Protein AF-A0A523UKH5-F1 (afdb_monomer)

pLDDT: mean 93.55, std 7.01, range [62.72, 98.38]

Solvent-accessible surface area (backbone atoms only — not comparable to full-atom values): 4850 Å² total; per-residue (Å²): 132,57,69,65,50,52,17,51,53,53,28,24,49,77,58,76,33,42,38,39,55,69,57,37,63,74,40,28,66,82,60,41,88,76,50,74,69,33,64,36,63,38,98,87,71,84,41,33,37,45,60,55,52,50,56,53,41,52,50,53,35,36,75,72,52,25,31,45,75,79,52,95,62,25,37,31,60,31,74,60,27,54,54,61,74,78,106

Nearest PDB structure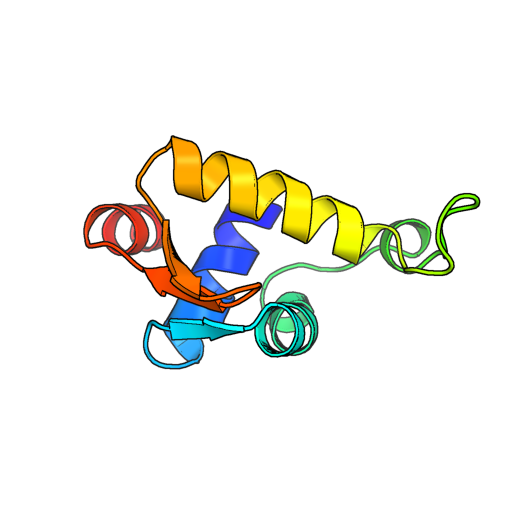s (foldseek):
  3rpu-assembly1_E  TM=7.077E-01  e=4.792E-03  Escherichia coli K-12
  3rpu-assembly1_H  TM=6.343E-01  e=3.427E-03  Escherichia coli K-12
  4wxh-assembly1_A  TM=7.365E-01  e=1.671E-01  Streptomyces peucetius
  6kta-assembly1_A  TM=6.761E-01  e=1.427E+00  Halalkalibacterium halodurans C-125
  2hkx-assembly1_A  TM=5.209E-01  e=9.546E-01  Carboxydothermus hydrogenoformans

Secondary structure (DSSP, 8-state):
--HHHHHHHHHHHHTTSEEEHHHHHHHHTTTS---HHHHSBPTTTSSBHHHHHHHHHHHHHHHTTSEEEEETTEEEE-HHHHHHHH-

Structure (mmCIF, N/CA/C/O backbone):
data_AF-A0A523UKH5-F1
#
_entry.id   AF-A0A523UKH5-F1
#
loop_
_atom_site.group_PDB
_atom_site.id
_atom_site.type_symbol
_atom_site.label_atom_id
_atom_site.label_alt_id
_atom_site.label_comp_id
_atom_site.label_asym_id
_atom_site.label_entity_id
_atom_site.label_seq_id
_atom_site.pdbx_PDB_ins_code
_atom_site.Cartn_x
_atom_site.Cartn_y
_atom_site.Cartn_z
_atom_site.occupancy
_atom_site.B_iso_or_equiv
_atom_site.auth_seq_id
_atom_site.auth_comp_id
_atom_site.auth_asym_id
_atom_site.auth_atom_id
_atom_site.pdbx_PDB_model_num
ATOM 1 N N . MET A 1 1 ? 3.287 14.066 -1.091 1.00 81.75 1 MET A N 1
ATOM 2 C CA . MET A 1 1 ? 3.212 12.590 -1.116 1.00 81.75 1 MET A CA 1
ATOM 3 C C . MET A 1 1 ? 3.752 12.149 -2.461 1.00 81.75 1 MET A C 1
ATOM 5 O O . MET A 1 1 ? 3.419 12.800 -3.444 1.00 81.75 1 MET A O 1
ATOM 9 N N . ASN A 1 2 ? 4.646 11.163 -2.513 1.00 91.88 2 ASN A N 1
ATOM 10 C CA . ASN A 1 2 ? 5.195 10.734 -3.805 1.00 91.88 2 ASN A CA 1
ATOM 11 C C . ASN A 1 2 ? 4.218 9.797 -4.541 1.00 91.88 2 ASN A C 1
ATOM 13 O O . ASN A 1 2 ? 3.236 9.329 -3.962 1.00 91.88 2 ASN A O 1
ATOM 17 N N . VAL A 1 3 ? 4.491 9.527 -5.820 1.00 94.81 3 VAL A N 1
ATOM 18 C CA . VAL A 1 3 ? 3.608 8.722 -6.680 1.00 94.81 3 VAL A CA 1
ATOM 19 C C . VAL A 1 3 ? 3.380 7.300 -6.145 1.00 94.81 3 VAL A C 1
ATOM 21 O O . VAL A 1 3 ? 2.255 6.807 -6.195 1.00 94.81 3 VAL A O 1
ATOM 24 N N . TRP A 1 4 ? 4.396 6.675 -5.543 1.00 96.75 4 TRP A N 1
ATOM 25 C CA . TRP A 1 4 ? 4.297 5.334 -4.962 1.00 96.75 4 TRP A CA 1
ATOM 26 C C . TRP A 1 4 ? 3.369 5.296 -3.755 1.00 96.75 4 TRP A C 1
ATOM 28 O O . TRP A 1 4 ? 2.496 4.437 -3.666 1.00 96.75 4 TRP A O 1
ATOM 38 N N . GLU A 1 5 ? 3.529 6.240 -2.831 1.00 96.81 5 GLU A N 1
ATOM 39 C CA . GLU A 1 5 ? 2.684 6.356 -1.644 1.00 96.81 5 GLU A CA 1
ATOM 40 C C . GLU A 1 5 ? 1.216 6.554 -2.033 1.00 96.81 5 GLU A C 1
ATOM 42 O O . GLU A 1 5 ? 0.341 5.863 -1.507 1.00 96.81 5 GLU A O 1
ATOM 47 N N . THR A 1 6 ? 0.953 7.426 -3.008 1.00 96.56 6 THR A N 1
ATOM 48 C CA . THR A 1 6 ? -0.393 7.643 -3.549 1.00 96.56 6 THR A CA 1
ATOM 49 C C . THR A 1 6 ? -0.962 6.367 -4.169 1.00 96.56 6 THR A C 1
ATOM 51 O O . THR A 1 6 ? -2.099 5.996 -3.870 1.00 96.56 6 THR A O 1
ATOM 54 N N . ALA A 1 7 ? -0.184 5.671 -5.003 1.00 97.31 7 ALA A N 1
ATOM 55 C CA . ALA A 1 7 ? -0.611 4.437 -5.660 1.00 97.31 7 ALA A CA 1
ATOM 56 C C . ALA A 1 7 ? -0.917 3.318 -4.652 1.00 97.31 7 ALA A C 1
ATOM 58 O O . ALA A 1 7 ? -1.926 2.624 -4.788 1.00 97.31 7 ALA A O 1
ATOM 59 N N . ILE A 1 8 ? -0.105 3.178 -3.600 1.00 97.88 8 ILE A N 1
ATOM 60 C CA . ILE A 1 8 ? -0.319 2.203 -2.521 1.00 97.88 8 ILE A CA 1
ATOM 61 C C . ILE A 1 8 ? -1.616 2.506 -1.769 1.00 97.88 8 ILE A C 1
ATOM 63 O O . ILE A 1 8 ? -2.443 1.611 -1.596 1.00 97.88 8 ILE A O 1
ATOM 67 N N . LEU A 1 9 ? -1.825 3.757 -1.345 1.00 97.81 9 LEU A N 1
ATOM 68 C CA . LEU A 1 9 ? -3.033 4.139 -0.608 1.00 97.81 9 LEU A CA 1
ATOM 69 C C . LEU A 1 9 ? -4.295 3.943 -1.460 1.00 97.81 9 LEU A C 1
ATOM 71 O O . LEU A 1 9 ? -5.270 3.376 -0.970 1.00 97.81 9 LEU A O 1
ATOM 75 N N . LYS A 1 10 ? -4.264 4.333 -2.743 1.00 97.62 10 LYS A N 1
ATOM 76 C CA . LYS A 1 10 ? -5.375 4.102 -3.683 1.00 97.62 10 LYS A CA 1
ATOM 77 C C . LYS A 1 10 ? -5.645 2.613 -3.912 1.00 97.62 10 LYS A C 1
ATOM 79 O O . LYS A 1 10 ? -6.810 2.228 -3.951 1.00 97.62 10 LYS A O 1
ATOM 84 N N . SER A 1 11 ? -4.600 1.787 -3.988 1.00 97.94 11 SER A N 1
ATOM 85 C CA . SER A 1 11 ? -4.728 0.327 -4.114 1.00 97.94 11 SER A CA 1
ATOM 86 C C . SER A 1 11 ? -5.410 -0.296 -2.900 1.00 97.94 11 SER A C 1
ATOM 88 O O . SER A 1 11 ? -6.308 -1.114 -3.052 1.00 97.94 11 SER A O 1
ATOM 90 N N . ILE A 1 12 ? -5.023 0.102 -1.685 1.00 97.88 12 ILE A N 1
ATOM 91 C CA . ILE A 1 12 ? -5.656 -0.403 -0.458 1.00 97.88 12 ILE A CA 1
ATOM 92 C C . ILE A 1 12 ? -7.108 0.090 -0.369 1.00 97.88 12 ILE A C 1
ATOM 94 O O . ILE A 1 12 ? -8.004 -0.675 -0.020 1.00 97.88 12 ILE A O 1
ATOM 98 N N . ASN A 1 13 ? -7.358 1.351 -0.730 1.00 97.88 13 ASN A N 1
ATOM 99 C CA . ASN A 1 13 ? -8.696 1.934 -0.695 1.00 97.88 13 ASN A CA 1
ATOM 100 C C . ASN A 1 13 ? -9.666 1.224 -1.651 1.00 97.88 13 ASN A C 1
ATOM 102 O O . ASN A 1 13 ? -10.787 0.910 -1.261 1.00 97.88 13 ASN A O 1
ATOM 1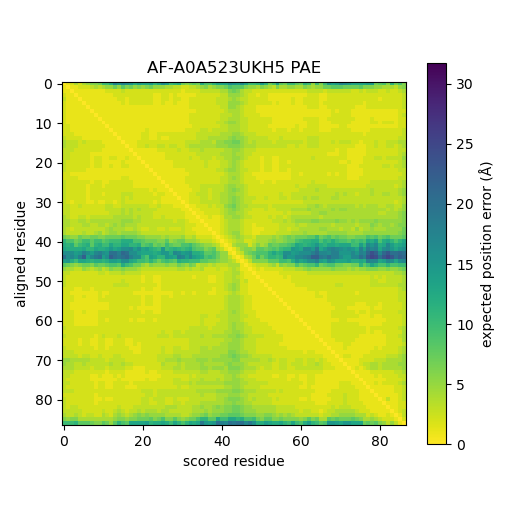06 N N . SER A 1 14 ? -9.235 0.915 -2.878 1.00 97.19 14 SER A N 1
ATOM 107 C CA . SER A 1 14 ? -10.078 0.209 -3.853 1.00 97.19 14 SER A CA 1
ATOM 108 C C . SER A 1 14 ? -10.346 -1.255 -3.500 1.00 97.19 14 SER A C 1
ATOM 110 O O . SER A 1 14 ? -11.279 -1.848 -4.035 1.00 97.19 14 SER A O 1
ATOM 112 N N . LEU A 1 15 ? -9.577 -1.823 -2.568 1.00 96.88 15 LEU A N 1
ATOM 113 C CA . LEU A 1 15 ? -9.768 -3.166 -2.016 1.00 96.88 15 LEU A CA 1
ATOM 114 C C . LEU A 1 15 ? -10.630 -3.181 -0.739 1.00 96.88 15 LEU A C 1
ATOM 116 O O . LEU A 1 15 ? -10.698 -4.202 -0.061 1.00 96.88 15 LEU A O 1
ATOM 120 N N . GLY A 1 16 ? -11.300 -2.072 -0.408 1.00 96.25 16 GLY A N 1
ATOM 121 C CA . GLY A 1 16 ? -12.169 -1.973 0.770 1.00 96.25 16 GLY A CA 1
ATOM 122 C C . GLY A 1 16 ? -11.458 -1.484 2.033 1.00 96.25 16 GLY A C 1
ATOM 123 O O . GLY A 1 16 ? -11.959 -1.682 3.135 1.00 96.25 16 GLY A O 1
ATOM 124 N N . GLY A 1 17 ? -10.293 -0.848 1.892 1.00 96.94 17 GLY A N 1
ATOM 125 C CA . GLY A 1 17 ? -9.577 -0.208 2.997 1.00 96.94 17 GLY A CA 1
ATOM 126 C C . GLY A 1 17 ? -8.567 -1.099 3.719 1.00 96.94 17 GLY A C 1
ATOM 127 O O . GLY A 1 17 ? -7.793 -0.592 4.528 1.00 96.94 17 GLY A O 1
ATOM 128 N N . GLU A 1 18 ? -8.499 -2.388 3.388 1.00 97.69 18 GLU A N 1
ATOM 129 C CA . GLU A 1 18 ? -7.507 -3.337 3.893 1.00 97.69 18 GLU A CA 1
ATOM 130 C C . GLU A 1 18 ? -6.955 -4.188 2.745 1.00 97.69 18 GLU A C 1
ATOM 132 O O . GLU A 1 18 ? -7.706 -4.679 1.907 1.00 97.69 18 GLU A O 1
ATOM 137 N N . ALA A 1 19 ? -5.635 -4.389 2.703 1.00 98.12 19 ALA A N 1
ATOM 138 C CA . ALA A 1 19 ? -5.015 -5.241 1.695 1.00 98.12 19 ALA A CA 1
ATOM 139 C C . ALA A 1 19 ? -3.704 -5.883 2.163 1.00 98.12 19 ALA A C 1
ATOM 141 O O . ALA A 1 19 ? -2.933 -5.332 2.957 1.00 98.12 19 ALA A O 1
ATOM 142 N N . GLY A 1 20 ? -3.430 -7.069 1.623 1.00 98.00 20 GLY A N 1
ATOM 143 C CA . GLY A 1 20 ? -2.119 -7.707 1.662 1.00 98.00 20 GLY A CA 1
ATOM 144 C C . GLY A 1 20 ? -1.166 -7.156 0.596 1.00 98.00 20 GLY A C 1
ATOM 145 O O . GLY A 1 20 ? -1.604 -6.663 -0.438 1.00 98.00 20 GLY A O 1
ATOM 146 N N . LEU A 1 21 ? 0.146 -7.306 0.806 1.00 96.94 21 LEU A N 1
ATOM 147 C CA . LEU A 1 21 ? 1.183 -6.880 -0.146 1.00 96.94 21 LEU A CA 1
ATOM 148 C C . LEU A 1 21 ? 0.959 -7.435 -1.555 1.00 96.94 21 LEU A C 1
ATOM 150 O O . LEU A 1 21 ? 1.097 -6.689 -2.512 1.00 96.94 21 LEU A O 1
ATOM 154 N N . GLN A 1 22 ? 0.565 -8.705 -1.673 1.00 96.44 22 GLN A N 1
ATOM 155 C CA . GLN A 1 22 ? 0.287 -9.326 -2.968 1.00 96.44 22 GLN A CA 1
ATOM 156 C C . GLN A 1 22 ? -0.840 -8.599 -3.720 1.00 96.44 22 GLN A C 1
ATOM 158 O O . GLN A 1 22 ? -0.674 -8.234 -4.878 1.00 96.44 22 GLN A O 1
ATOM 163 N N . GLN A 1 23 ? -1.939 -8.289 -3.027 1.00 97.75 23 GLN A N 1
ATOM 164 C CA . GLN A 1 23 ? -3.062 -7.551 -3.609 1.00 97.75 23 GLN A CA 1
ATOM 165 C C . GLN A 1 23 ? -2.663 -6.112 -3.970 1.00 97.75 23 GLN A C 1
ATOM 167 O O . GLN A 1 23 ? -3.104 -5.583 -4.987 1.00 97.75 23 GLN A O 1
ATOM 172 N N . ILE A 1 24 ? -1.803 -5.482 -3.158 1.00 97.56 24 ILE A N 1
ATOM 173 C CA . ILE A 1 24 ? -1.243 -4.162 -3.469 1.00 97.56 24 ILE A CA 1
ATOM 174 C C . ILE A 1 24 ? -0.419 -4.243 -4.756 1.00 97.56 24 ILE A C 1
ATOM 176 O O . ILE A 1 24 ? -0.614 -3.405 -5.624 1.00 97.56 24 ILE A O 1
ATOM 180 N N . TYR A 1 25 ? 0.453 -5.245 -4.917 1.00 96.12 25 TYR A N 1
ATOM 181 C CA . TYR A 1 25 ? 1.267 -5.416 -6.126 1.00 96.12 25 TYR A CA 1
ATOM 182 C C . TYR A 1 25 ? 0.413 -5.590 -7.385 1.00 96.12 25 TYR A C 1
ATOM 184 O O . TYR A 1 25 ? 0.695 -4.956 -8.396 1.00 96.12 25 TYR A O 1
ATOM 192 N N . GLU A 1 26 ? -0.636 -6.409 -7.309 1.00 95.88 26 GLU A N 1
ATOM 193 C CA . GLU A 1 26 ? -1.556 -6.679 -8.423 1.00 95.88 26 GLU A CA 1
ATOM 194 C C . GLU A 1 26 ? -2.375 -5.447 -8.827 1.00 95.88 26 GLU A C 1
ATOM 196 O O . GLU A 1 26 ? -2.695 -5.266 -10.000 1.00 95.88 26 GLU A O 1
ATOM 201 N N . ARG A 1 27 ? -2.715 -4.580 -7.866 1.00 95.69 27 ARG A N 1
ATOM 202 C CA . ARG A 1 27 ? -3.498 -3.359 -8.115 1.00 95.69 27 ARG A CA 1
ATOM 203 C C . ARG A 1 27 ? -2.654 -2.130 -8.416 1.00 95.69 27 ARG A C 1
ATOM 205 O O . ARG A 1 27 ? -3.187 -1.170 -8.969 1.00 95.69 27 ARG A O 1
ATOM 212 N N . LEU A 1 28 ? -1.363 -2.155 -8.096 1.00 95.31 28 LEU A N 1
ATOM 213 C CA . LEU A 1 28 ? -0.496 -0.983 -8.162 1.00 95.31 28 LEU A CA 1
ATOM 214 C C . LEU A 1 28 ? -0.475 -0.350 -9.557 1.00 95.31 28 LEU A C 1
ATOM 216 O O . LEU A 1 28 ? -0.616 0.865 -9.676 1.00 95.31 28 LEU A O 1
ATOM 220 N N . ALA A 1 29 ? -0.372 -1.179 -10.600 1.00 94.12 29 ALA A N 1
ATOM 221 C CA . ALA A 1 29 ? -0.267 -0.741 -11.993 1.00 94.12 29 ALA A CA 1
ATOM 222 C C . ALA A 1 29 ? -1.499 0.040 -12.498 1.00 94.12 29 ALA A C 1
ATOM 224 O O . ALA A 1 29 ? -1.417 0.730 -13.508 1.00 94.12 29 ALA A O 1
ATOM 225 N N . ALA A 1 30 ? -2.632 -0.014 -11.787 1.00 95.12 30 ALA A N 1
ATOM 226 C CA . ALA A 1 30 ? -3.798 0.814 -12.096 1.00 95.12 30 ALA A CA 1
ATOM 227 C C . ALA A 1 30 ? -3.625 2.289 -11.677 1.00 95.12 30 ALA A C 1
ATOM 229 O O . ALA A 1 30 ? -4.409 3.140 -12.095 1.00 95.12 30 ALA A O 1
ATOM 230 N N . TYR A 1 31 ? -2.633 2.599 -10.834 1.00 96.00 31 TYR A N 1
ATOM 231 C CA . TYR A 1 31 ? -2.441 3.929 -10.239 1.00 96.00 31 TYR A CA 1
ATOM 232 C C . TYR A 1 31 ? -1.052 4.526 -10.471 1.00 96.00 31 TYR A C 1
ATOM 234 O O . TYR A 1 31 ? -0.843 5.702 -10.169 1.00 96.00 31 TYR A O 1
ATOM 242 N N . ILE A 1 32 ? -0.109 3.738 -10.981 1.00 94.56 32 ILE A N 1
ATOM 243 C CA . ILE A 1 32 ? 1.227 4.183 -11.371 1.00 94.56 32 ILE A CA 1
ATOM 244 C C . ILE A 1 32 ? 1.657 3.420 -12.621 1.00 94.56 32 ILE A C 1
ATOM 246 O O . ILE A 1 32 ? 1.440 2.214 -12.729 1.00 94.56 32 ILE A O 1
ATOM 250 N N . GLN A 1 33 ? 2.285 4.127 -13.556 1.00 94.88 33 GLN A N 1
ATOM 251 C CA . GLN A 1 33 ? 2.955 3.500 -14.684 1.00 94.88 33 GLN A CA 1
ATOM 252 C C . GLN A 1 33 ? 4.297 2.940 -14.208 1.00 94.88 33 GLN A C 1
ATOM 254 O O . GLN A 1 33 ? 5.167 3.701 -13.791 1.00 94.88 33 GLN A O 1
ATOM 259 N N . LEU A 1 34 ? 4.447 1.617 -14.258 1.00 93.44 34 LEU A N 1
ATOM 260 C CA . LEU A 1 34 ? 5.716 0.953 -13.970 1.00 93.44 34 LEU A CA 1
ATOM 261 C C . LEU A 1 34 ? 6.630 1.051 -15.192 1.00 93.44 34 LEU A C 1
ATOM 263 O O . LEU A 1 34 ? 6.198 0.792 -16.317 1.00 93.44 34 LEU A O 1
ATOM 267 N N . THR A 1 35 ? 7.880 1.435 -14.965 1.00 93.25 35 THR A N 1
ATOM 268 C CA . THR A 1 35 ? 8.919 1.478 -15.999 1.00 93.25 35 THR A CA 1
ATOM 269 C C . THR A 1 35 ? 9.572 0.104 -16.187 1.00 93.25 35 THR A C 1
ATOM 271 O O . THR A 1 35 ? 9.382 -0.803 -15.378 1.00 93.25 35 THR A O 1
ATOM 274 N N . GLU A 1 36 ? 10.375 -0.073 -17.238 1.00 91.25 36 GLU A N 1
ATOM 275 C CA . GLU A 1 36 ? 11.148 -1.313 -17.427 1.00 91.25 36 GLU A CA 1
ATOM 276 C C . GLU A 1 36 ? 12.106 -1.585 -16.255 1.00 91.25 36 GLU A C 1
ATOM 278 O O . GLU A 1 36 ? 12.264 -2.730 -15.828 1.00 91.25 36 GLU A O 1
ATOM 283 N N . GLU A 1 37 ? 12.690 -0.533 -15.673 1.00 89.25 37 GLU A N 1
ATOM 284 C CA . GLU A 1 37 ? 13.545 -0.641 -14.488 1.00 89.25 37 GLU A CA 1
ATOM 285 C C . GLU A 1 37 ? 12.762 -1.174 -13.280 1.00 89.25 37 GLU A C 1
ATOM 287 O O . GLU A 1 37 ? 13.232 -2.066 -12.574 1.00 89.25 37 GLU A O 1
ATOM 292 N N . ASP A 1 38 ? 11.528 -0.703 -13.084 1.00 90.19 38 ASP A N 1
ATOM 293 C CA . ASP A 1 38 ? 10.649 -1.153 -12.001 1.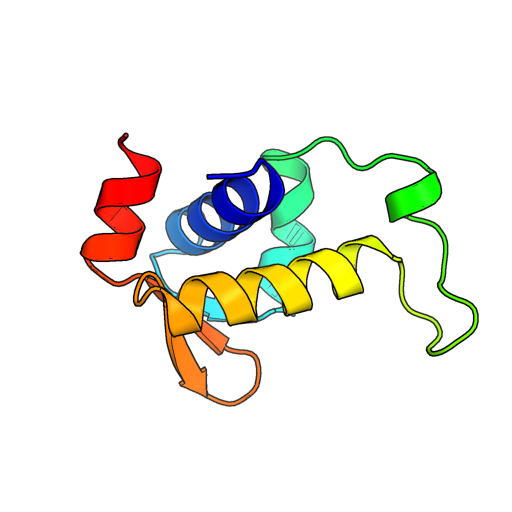00 90.19 38 ASP A CA 1
ATOM 294 C C . ASP A 1 38 ? 10.298 -2.643 -12.110 1.00 90.19 38 ASP A C 1
ATOM 296 O O . ASP A 1 38 ? 10.155 -3.338 -11.097 1.00 90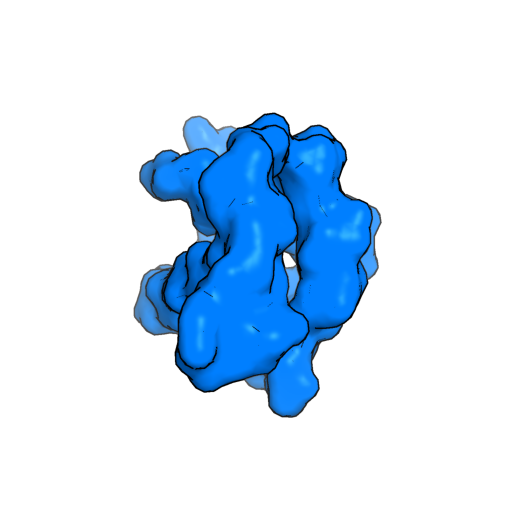.19 38 ASP A O 1
ATOM 300 N N . LEU A 1 39 ? 10.158 -3.136 -13.339 1.00 90.12 39 LEU A N 1
ATOM 301 C CA . LEU A 1 39 ? 9.845 -4.531 -13.641 1.00 90.12 39 LEU A CA 1
ATOM 302 C C . LEU A 1 39 ? 11.081 -5.439 -13.595 1.00 90.12 39 LEU A C 1
ATOM 304 O O . LEU A 1 39 ? 10.935 -6.656 -13.474 1.00 90.12 39 LEU A O 1
ATOM 308 N N . THR A 1 40 ? 12.284 -4.867 -13.648 1.00 90.69 40 THR A N 1
ATOM 309 C CA . THR A 1 40 ? 13.537 -5.624 -13.655 1.00 90.69 40 THR A CA 1
ATOM 310 C C . THR A 1 40 ? 13.795 -6.264 -12.293 1.00 90.69 40 THR A C 1
ATOM 312 O O . THR A 1 40 ? 13.646 -5.640 -11.237 1.00 90.69 40 THR A O 1
ATOM 315 N N . GLU A 1 41 ? 14.195 -7.537 -12.300 1.00 86.50 41 GLU A N 1
ATOM 316 C CA . GLU A 1 41 ? 14.567 -8.240 -11.078 1.00 86.50 41 GLU A CA 1
ATOM 317 C C . GLU A 1 41 ? 15.820 -7.642 -10.441 1.00 86.50 41 GLU A C 1
ATOM 319 O O . GLU A 1 41 ? 16.847 -7.412 -11.080 1.00 86.50 41 GLU A O 1
ATOM 324 N N . THR A 1 42 ? 15.758 -7.430 -9.130 1.00 80.94 42 THR A N 1
ATOM 325 C CA . THR A 1 42 ? 16.926 -6.970 -8.386 1.00 80.94 42 THR A CA 1
ATOM 326 C C . THR A 1 42 ? 17.901 -8.124 -8.151 1.00 80.94 42 THR A C 1
ATOM 328 O O . THR A 1 42 ? 17.517 -9.224 -7.740 1.00 80.94 42 THR A O 1
ATOM 331 N N . LYS A 1 43 ? 19.201 -7.838 -8.308 1.00 74.69 43 LYS A N 1
ATOM 332 C CA . LYS A 1 43 ? 20.314 -8.788 -8.100 1.00 74.69 43 LYS A CA 1
ATOM 333 C C . LYS A 1 43 ? 20.358 -9.474 -6.722 1.00 74.69 43 LYS A C 1
ATOM 335 O O . LYS A 1 43 ? 21.122 -10.411 -6.538 1.00 74.69 43 LYS A O 1
ATOM 340 N N . TRP A 1 44 ? 19.579 -9.004 -5.746 1.00 64.31 44 TRP A N 1
ATOM 341 C CA . TRP A 1 44 ? 19.665 -9.421 -4.343 1.00 64.31 44 TRP A CA 1
ATOM 342 C C . TRP A 1 44 ? 18.464 -10.231 -3.836 1.00 64.31 44 TRP A C 1
ATOM 344 O O . TRP A 1 44 ? 18.403 -10.519 -2.640 1.00 64.31 44 TRP A O 1
ATOM 354 N N . GLY A 1 45 ? 17.488 -10.590 -4.677 1.00 62.72 45 GLY A N 1
ATOM 355 C CA . GL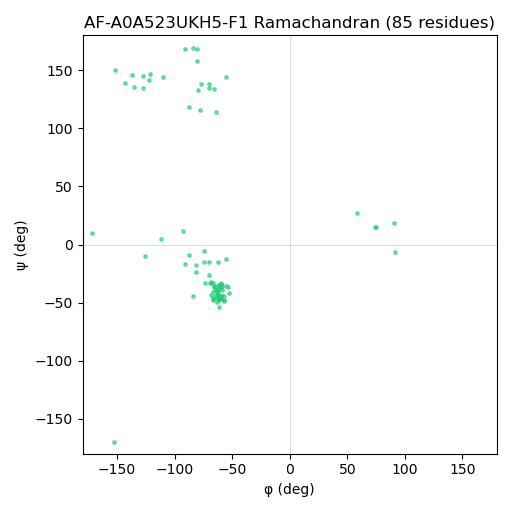Y A 1 45 ? 16.307 -11.273 -4.137 1.00 62.72 45 GLY A CA 1
ATOM 356 C C . GLY A 1 45 ? 15.284 -11.847 -5.104 1.00 62.72 45 GLY A C 1
ATOM 357 O O . GLY A 1 45 ? 14.213 -12.215 -4.621 1.00 62.72 45 GLY A O 1
ATOM 358 N N . GLY A 1 46 ? 15.567 -11.902 -6.412 1.00 80.62 46 GLY A N 1
ATOM 359 C CA . GLY A 1 46 ? 14.663 -12.505 -7.408 1.00 80.62 46 GLY A CA 1
ATOM 360 C C . GLY A 1 46 ? 13.274 -11.861 -7.438 1.00 80.62 46 GLY A C 1
ATOM 361 O O . GLY A 1 46 ? 12.276 -12.523 -7.702 1.00 80.62 46 GLY A O 1
ATOM 362 N N . ARG A 1 47 ? 13.186 -10.584 -7.048 1.00 84.69 47 ARG A N 1
ATOM 363 C CA . ARG A 1 47 ? 11.948 -9.803 -7.055 1.00 84.69 47 ARG A CA 1
ATOM 364 C C . ARG A 1 47 ? 12.134 -8.558 -7.910 1.00 84.69 47 ARG A C 1
ATOM 366 O O . ARG A 1 47 ? 13.196 -7.931 -7.805 1.00 84.69 47 ARG A O 1
ATOM 373 N N . PRO A 1 48 ? 11.101 -8.160 -8.670 1.00 90.50 48 PRO A N 1
ATOM 374 C CA . PRO A 1 48 ? 11.089 -6.891 -9.384 1.00 90.50 48 PRO A CA 1
ATOM 375 C C . PRO A 1 48 ? 11.334 -5.695 -8.457 1.00 90.50 48 PRO A C 1
ATOM 377 O O . PRO A 1 48 ? 10.862 -5.678 -7.310 1.00 90.50 48 PRO A O 1
ATOM 380 N N . ALA A 1 49 ? 12.038 -4.679 -8.953 1.00 92.25 49 ALA A N 1
ATOM 381 C CA . ALA A 1 49 ? 12.377 -3.471 -8.201 1.00 92.25 49 ALA A CA 1
ATOM 382 C C . ALA A 1 49 ? 11.143 -2.761 -7.609 1.00 92.25 49 ALA A C 1
ATOM 384 O O . ALA A 1 49 ? 11.189 -2.309 -6.459 1.00 92.25 49 ALA A O 1
ATOM 385 N N . TYR A 1 50 ? 10.002 -2.764 -8.305 1.00 94.50 50 TYR A N 1
ATOM 386 C CA . TYR A 1 50 ? 8.768 -2.140 -7.815 1.00 94.50 50 TYR A CA 1
ATOM 387 C C . TYR A 1 50 ? 8.283 -2.746 -6.490 1.00 94.50 50 TYR A C 1
ATOM 389 O O . TYR A 1 50 ? 7.753 -2.037 -5.634 1.00 94.50 50 TYR A O 1
ATOM 397 N N . GLN A 1 51 ? 8.497 -4.046 -6.255 1.00 94.81 51 GLN A N 1
ATOM 398 C CA . GLN A 1 51 ? 8.104 -4.674 -4.989 1.00 94.81 51 GLN A CA 1
ATOM 399 C C . GLN A 1 51 ? 8.960 -4.159 -3.825 1.00 94.81 51 GLN A C 1
ATOM 401 O O . GLN A 1 51 ? 8.472 -4.036 -2.697 1.00 94.81 51 GLN A O 1
ATOM 406 N N . HIS A 1 52 ? 10.225 -3.818 -4.081 1.00 93.06 52 HIS A N 1
ATOM 407 C CA . HIS A 1 52 ? 11.081 -3.164 -3.092 1.00 93.06 52 HIS A CA 1
ATOM 408 C C . HIS A 1 52 ? 10.601 -1.739 -2.804 1.00 93.06 52 HIS A C 1
ATOM 410 O O . HIS A 1 52 ? 10.476 -1.381 -1.628 1.00 93.06 52 HIS A O 1
ATOM 416 N N . GLN A 1 53 ? 10.246 -0.979 -3.847 1.00 94.94 53 GLN A N 1
ATOM 417 C CA . GLN A 1 53 ? 9.668 0.362 -3.704 1.00 94.94 53 GLN A CA 1
ATOM 418 C C . GLN A 1 53 ? 8.394 0.329 -2.859 1.00 94.94 53 GLN A C 1
ATOM 420 O O . GLN A 1 53 ? 8.290 1.046 -1.862 1.00 94.94 53 GLN A O 1
ATOM 425 N N . VAL A 1 54 ? 7.462 -0.582 -3.161 1.00 96.19 54 VAL A N 1
ATOM 426 C CA . VAL A 1 54 ? 6.219 -0.724 -2.391 1.00 96.19 54 VAL A CA 1
ATOM 427 C C . VAL A 1 54 ? 6.498 -0.996 -0.918 1.00 96.19 54 VAL A C 1
ATOM 429 O O . VAL A 1 54 ? 5.925 -0.339 -0.054 1.00 96.19 54 VAL A O 1
ATOM 432 N N . ARG A 1 55 ? 7.394 -1.932 -0.591 1.00 95.12 55 ARG A N 1
ATOM 433 C CA . ARG A 1 55 ? 7.692 -2.269 0.814 1.00 95.12 55 ARG A CA 1
ATOM 434 C C . ARG A 1 55 ? 8.362 -1.116 1.564 1.00 95.12 55 ARG A C 1
ATOM 436 O O . ARG A 1 55 ? 8.063 -0.912 2.746 1.00 95.12 55 ARG A O 1
ATOM 443 N N . SER A 1 56 ? 9.232 -0.370 0.884 1.00 95.69 56 SER A N 1
ATOM 444 C CA . SER A 1 56 ? 9.851 0.846 1.417 1.00 95.69 56 SER A CA 1
ATOM 445 C C . SER A 1 56 ? 8.781 1.895 1.741 1.00 95.69 56 SER A C 1
ATOM 447 O O . SER A 1 56 ? 8.627 2.306 2.893 1.00 95.69 56 SER A O 1
ATOM 449 N N . HIS A 1 57 ? 7.926 2.221 0.771 1.00 97.38 57 HIS A N 1
ATOM 450 C CA . HIS A 1 57 ? 6.888 3.237 0.939 1.00 97.38 57 HIS A CA 1
ATOM 451 C C . HIS A 1 57 ? 5.763 2.823 1.892 1.00 97.38 57 HIS A C 1
ATOM 453 O O . HIS A 1 57 ? 5.279 3.657 2.652 1.00 97.38 57 HIS A O 1
ATOM 459 N N . VAL A 1 58 ? 5.396 1.541 1.965 1.00 97.38 58 VAL A N 1
ATOM 460 C CA . VAL A 1 58 ? 4.494 1.026 3.011 1.00 97.38 58 VAL A CA 1
ATOM 461 C C . VAL A 1 58 ? 5.077 1.274 4.406 1.00 97.38 58 VAL A C 1
ATOM 463 O O . VAL A 1 58 ? 4.340 1.627 5.328 1.00 97.38 58 VAL A O 1
ATOM 466 N N . THR A 1 59 ? 6.393 1.120 4.579 1.00 96.81 59 THR A N 1
ATOM 467 C CA . THR A 1 59 ? 7.056 1.397 5.862 1.00 96.81 59 THR A CA 1
ATOM 468 C C . THR A 1 59 ? 6.973 2.881 6.211 1.00 96.81 59 THR A C 1
ATOM 470 O O . THR A 1 59 ? 6.563 3.206 7.329 1.00 96.81 59 THR A O 1
ATOM 473 N N . ASN A 1 60 ? 7.244 3.766 5.249 1.00 97.25 60 ASN A N 1
ATOM 474 C CA . ASN A 1 60 ? 7.116 5.217 5.426 1.00 97.25 60 ASN A CA 1
ATOM 475 C C . ASN A 1 60 ? 5.674 5.622 5.769 1.00 97.25 60 ASN A C 1
ATOM 477 O O . ASN A 1 60 ? 5.440 6.367 6.719 1.00 97.25 60 ASN A O 1
ATOM 481 N N . LEU A 1 61 ? 4.686 5.081 5.050 1.00 97.38 61 LEU A N 1
ATOM 482 C CA . LEU A 1 61 ? 3.264 5.333 5.299 1.00 97.38 61 LEU A CA 1
ATOM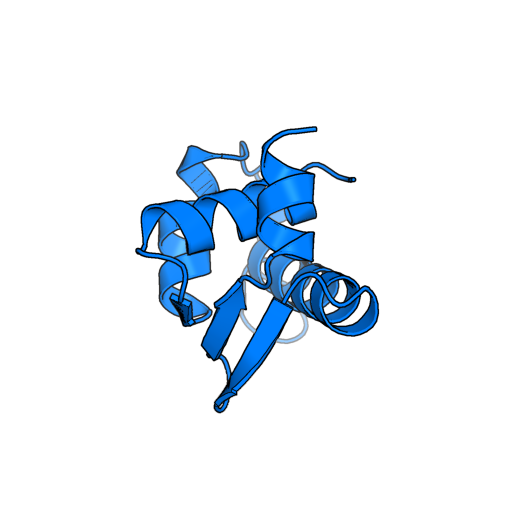 483 C C . LEU A 1 61 ? 2.827 4.862 6.689 1.00 97.38 61 LEU A C 1
ATOM 485 O O . LEU A 1 61 ? 2.047 5.550 7.354 1.00 97.38 61 LEU A O 1
ATOM 489 N N . ARG A 1 62 ? 3.351 3.723 7.154 1.00 97.31 62 ARG A N 1
ATOM 490 C CA . ARG A 1 62 ? 3.092 3.224 8.509 1.00 97.31 62 ARG A CA 1
ATOM 491 C C . ARG A 1 62 ? 3.698 4.141 9.568 1.00 97.31 62 ARG A C 1
ATOM 493 O O . ARG A 1 62 ? 3.018 4.491 10.525 1.00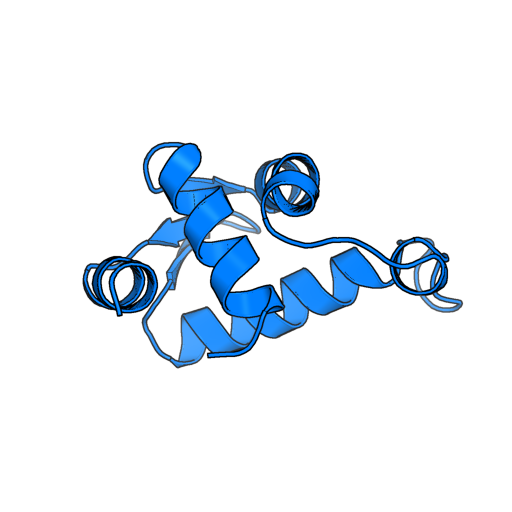 97.31 62 ARG A O 1
ATOM 500 N N . GLN A 1 63 ? 4.953 4.555 9.393 1.00 96.81 63 GLN A N 1
ATOM 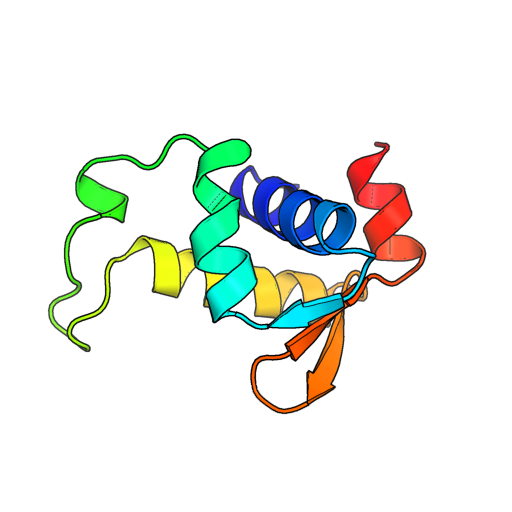501 C CA . GLN A 1 63 ? 5.621 5.502 10.297 1.00 96.81 63 GLN A CA 1
ATOM 502 C C . GLN A 1 63 ? 4.908 6.859 10.328 1.00 96.81 63 GLN A C 1
ATOM 504 O O . GLN A 1 63 ? 4.770 7.468 11.383 1.00 96.81 63 GLN A O 1
ATOM 509 N N . ALA A 1 64 ? 4.372 7.299 9.190 1.00 95.94 64 ALA A N 1
ATOM 510 C CA . ALA A 1 64 ? 3.576 8.514 9.088 1.00 95.94 64 ALA A CA 1
ATOM 511 C C . ALA A 1 64 ? 2.148 8.379 9.661 1.00 95.94 64 ALA A C 1
ATOM 513 O O . ALA A 1 64 ? 1.418 9.376 9.694 1.00 95.94 64 ALA A O 1
ATOM 514 N N . GLY A 1 65 ? 1.725 7.183 10.088 1.00 97.56 65 GLY A N 1
ATOM 515 C CA . GLY A 1 65 ? 0.392 6.908 10.636 1.00 97.56 65 GLY A CA 1
ATOM 516 C C . GLY A 1 65 ? -0.734 6.863 9.598 1.00 97.56 65 GLY A C 1
ATOM 517 O O . GLY A 1 65 ? -1.901 6.957 9.965 1.00 97.56 65 GLY A O 1
ATOM 518 N N . ALA A 1 66 ? -0.408 6.764 8.306 1.00 97.69 66 ALA A N 1
ATOM 519 C CA . ALA A 1 66 ? -1.389 6.627 7.224 1.00 97.69 66 ALA A CA 1
ATOM 520 C C . ALA A 1 66 ? -1.880 5.177 7.054 1.00 97.69 66 ALA A C 1
ATOM 522 O O . ALA A 1 66 ? -2.975 4.946 6.548 1.00 97.69 6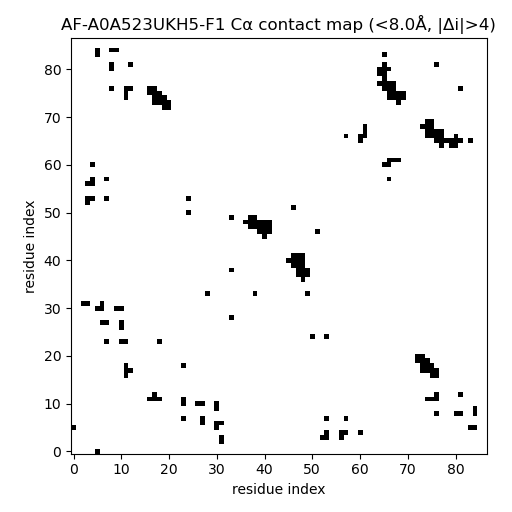6 ALA A O 1
ATOM 523 N N . LEU A 1 67 ? -1.068 4.211 7.492 1.00 98.06 67 LEU A N 1
ATOM 524 C CA . LEU A 1 67 ? -1.385 2.788 7.497 1.00 98.06 67 LEU A CA 1
ATOM 525 C C . LEU A 1 67 ? -1.154 2.198 8.884 1.00 98.06 67 LEU A C 1
ATOM 527 O O . LEU A 1 67 ? -0.178 2.537 9.556 1.00 98.06 67 LEU A O 1
ATOM 531 N N . ILE A 1 68 ? -1.989 1.235 9.256 1.00 97.88 68 ILE A N 1
ATOM 532 C CA . ILE A 1 68 ? -1.734 0.326 10.374 1.00 97.88 68 ILE A CA 1
ATOM 533 C C . ILE A 1 68 ? -1.470 -1.075 9.839 1.00 97.88 68 ILE A C 1
ATOM 535 O O . ILE A 1 68 ? -2.034 -1.501 8.832 1.00 97.88 68 ILE A O 1
ATOM 539 N N . ARG A 1 69 ? -0.566 -1.799 10.496 1.00 97.69 69 ARG A N 1
ATOM 540 C CA . ARG A 1 69 ? -0.290 -3.195 10.160 1.00 97.69 69 ARG A CA 1
ATOM 541 C C . ARG A 1 69 ? -1.259 -4.076 10.940 1.00 97.69 69 ARG A C 1
ATOM 543 O O . ARG A 1 69 ? -1.191 -4.087 12.162 1.00 97.69 69 ARG A O 1
ATOM 550 N N . ILE A 1 70 ? -2.098 -4.823 10.229 1.00 97.50 70 ILE A N 1
ATOM 551 C CA . ILE A 1 70 ? -3.056 -5.762 10.830 1.00 97.50 70 ILE A CA 1
ATOM 552 C C . ILE A 1 70 ? -2.370 -7.098 11.123 1.00 97.50 70 ILE A C 1
ATOM 554 O O . ILE A 1 70 ? -2.493 -7.657 12.207 1.00 97.50 70 ILE A O 1
ATOM 558 N N . SER A 1 71 ? -1.578 -7.597 10.170 1.00 96.00 71 SER A N 1
ATOM 559 C CA . SER A 1 71 ? -0.796 -8.827 10.327 1.00 96.00 71 SER A CA 1
ATOM 560 C C . SER A 1 71 ? 0.453 -8.805 9.436 1.00 96.00 71 SER A C 1
ATOM 562 O O . SER A 1 71 ? 0.868 -7.761 8.920 1.00 96.00 71 SER A O 1
ATOM 564 N N . ARG A 1 72 ? 1.170 -9.925 9.295 1.00 93.75 72 ARG A N 1
ATOM 565 C CA . ARG A 1 72 ? 2.371 -9.977 8.445 1.00 93.75 72 ARG A CA 1
ATOM 566 C C . ARG A 1 72 ? 2.013 -9.733 6.978 1.00 93.75 72 ARG A C 1
ATOM 568 O O . ARG A 1 72 ? 1.372 -10.557 6.349 1.00 93.75 72 ARG A O 1
ATOM 575 N N . GLY A 1 73 ? 2.493 -8.606 6.444 1.00 94.44 73 GLY A N 1
ATOM 576 C CA . GLY A 1 73 ? 2.283 -8.224 5.049 1.00 94.44 73 GLY A CA 1
ATOM 577 C C . GLY A 1 73 ? 0.869 -7.735 4.737 1.00 94.44 73 GLY A C 1
ATOM 578 O O . GLY A 1 73 ? 0.533 -7.671 3.562 1.00 94.44 73 GLY A O 1
ATOM 579 N N . ARG A 1 74 ? 0.059 -7.400 5.748 1.00 97.94 74 ARG A N 1
ATOM 580 C CA . ARG A 1 74 ? -1.314 -6.912 5.584 1.00 97.94 74 ARG A CA 1
ATOM 581 C C . ARG A 1 74 ? -1.525 -5.610 6.343 1.00 97.94 74 ARG A C 1
ATOM 583 O O . ARG A 1 74 ? -1.108 -5.487 7.501 1.00 97.94 74 ARG A O 1
ATOM 590 N N . TYR A 1 75 ? -2.157 -4.655 5.676 1.00 98.38 75 TYR A N 1
ATOM 591 C CA . TYR A 1 75 ? -2.254 -3.271 6.117 1.00 98.38 75 TYR A CA 1
ATOM 592 C C . TYR A 1 75 ? -3.665 -2.737 5.906 1.00 98.38 75 TYR A C 1
ATOM 594 O O . TYR A 1 75 ? -4.317 -3.093 4.929 1.00 98.38 75 TYR A O 1
ATOM 602 N N . SER A 1 76 ? -4.096 -1.865 6.810 1.00 98.31 76 SER A N 1
ATOM 603 C CA . SER A 1 76 ? -5.371 -1.157 6.733 1.00 98.31 76 SER A CA 1
ATOM 604 C C . SER A 1 76 ? -5.140 0.353 6.738 1.00 98.31 76 SER A C 1
ATOM 606 O O . SER A 1 76 ? -4.171 0.844 7.337 1.00 98.31 76 SER A O 1
ATOM 608 N N . LEU A 1 77 ? -5.998 1.079 6.025 1.00 97.75 77 LEU A N 1
ATOM 609 C CA . LEU A 1 77 ? -6.007 2.536 5.984 1.00 97.75 77 LEU A CA 1
ATOM 610 C C . LEU A 1 77 ? -6.480 3.110 7.315 1.00 97.75 77 LEU A C 1
ATOM 612 O O . LEU A 1 77 ? -7.459 2.664 7.903 1.00 97.75 77 LEU A O 1
ATOM 616 N N . THR A 1 78 ? -5.804 4.162 7.761 1.00 98.00 78 THR A N 1
ATOM 617 C CA . THR A 1 78 ? -6.322 5.018 8.832 1.00 98.00 78 THR A CA 1
ATOM 618 C C . THR A 1 78 ? -7.131 6.166 8.237 1.00 98.00 78 THR A C 1
ATOM 620 O O . THR A 1 78 ? -7.009 6.475 7.049 1.00 98.00 78 THR A O 1
ATOM 623 N N . GLU A 1 79 ? -7.876 6.898 9.068 1.00 96.50 79 GLU A N 1
ATOM 624 C CA . GLU A 1 79 ? -8.494 8.164 8.646 1.00 96.50 79 GLU A CA 1
ATOM 625 C C . GLU A 1 79 ? -7.471 9.143 8.055 1.00 96.50 79 GLU A C 1
ATOM 627 O O . GLU A 1 79 ? -7.746 9.842 7.081 1.00 96.50 79 GLU A O 1
ATOM 632 N N . LYS A 1 80 ? -6.253 9.173 8.611 1.00 95.75 80 LYS A N 1
ATOM 633 C CA . LYS A 1 80 ? -5.153 9.988 8.086 1.00 95.75 80 LYS A CA 1
ATOM 634 C C . LYS A 1 80 ? -4.720 9.517 6.698 1.00 95.75 80 LYS A C 1
ATOM 636 O O . LYS A 1 80 ? -4.415 10.353 5.850 1.00 95.75 80 LYS A O 1
ATOM 641 N N . GLY A 1 81 ? -4.695 8.205 6.464 1.00 95.62 81 GLY A N 1
ATOM 642 C CA . GLY A 1 81 ? -4.466 7.623 5.143 1.00 95.62 81 GLY A CA 1
ATOM 643 C C . GLY A 1 81 ? -5.540 8.039 4.142 1.00 95.62 81 GLY A C 1
ATOM 644 O O . GLY A 1 81 ? -5.199 8.524 3.067 1.00 95.62 81 GLY A O 1
ATOM 645 N N . LEU A 1 82 ? -6.816 7.953 4.525 1.00 94.81 82 LEU A N 1
ATOM 646 C CA . LEU A 1 82 ? -7.945 8.378 3.688 1.00 94.81 82 LEU A CA 1
ATOM 647 C C . LEU A 1 82 ? -7.870 9.866 3.324 1.00 94.81 82 LEU A C 1
ATOM 649 O O . LEU A 1 82 ? -7.981 10.216 2.151 1.00 94.81 82 LEU A O 1
ATOM 653 N N . ARG A 1 83 ? -7.587 10.742 4.296 1.00 94.94 83 ARG A N 1
ATOM 654 C CA . ARG A 1 83 ? -7.423 12.188 4.047 1.00 94.94 83 ARG A CA 1
ATOM 655 C C . ARG A 1 83 ? -6.293 12.491 3.066 1.00 94.94 83 ARG A C 1
ATOM 657 O O . ARG A 1 83 ? -6.409 13.429 2.292 1.00 94.94 83 ARG A O 1
ATOM 664 N N . ARG A 1 84 ? -5.218 11.697 3.072 1.00 92.81 84 ARG A N 1
ATOM 665 C CA . ARG A 1 84 ? -4.106 11.857 2.124 1.00 92.81 84 ARG A CA 1
ATOM 666 C C . ARG A 1 84 ? -4.473 11.477 0.693 1.00 92.81 84 ARG A C 1
ATOM 668 O O . ARG A 1 84 ? -3.839 11.988 -0.213 1.00 92.81 84 ARG A O 1
ATOM 675 N N . ILE A 1 85 ? -5.454 10.599 0.483 1.00 90.75 85 ILE A N 1
ATOM 676 C CA . ILE A 1 85 ? -5.929 10.247 -0.866 1.00 90.75 85 ILE A CA 1
ATOM 677 C C . ILE A 1 85 ? -6.753 11.392 -1.472 1.00 90.75 85 ILE A C 1
ATOM 679 O O . ILE A 1 85 ? -6.737 11.570 -2.686 1.00 90.75 85 ILE A O 1
ATOM 683 N N . ALA A 1 86 ? -7.483 12.129 -0.631 1.00 81.56 86 ALA A N 1
ATOM 684 C CA . ALA A 1 86 ? -8.388 13.203 -1.037 1.00 81.56 86 ALA A CA 1
ATOM 685 C C . ALA A 1 86 ? -7.722 14.588 -1.171 1.00 81.56 86 ALA A C 1
ATOM 687 O O . ALA A 1 86 ? -8.380 15.516 -1.635 1.00 81.56 86 ALA A O 1
ATOM 688 N N . ALA A 1 87 ? -6.467 14.727 -0.734 1.00 68.88 87 ALA A N 1
ATOM 689 C CA . ALA A 1 87 ? -5.675 15.957 -0.800 1.00 68.88 87 ALA A CA 1
ATOM 690 C C . ALA A 1 87 ? -4.804 15.990 -2.060 1.00 68.88 87 ALA A C 1
ATOM 692 O O . ALA A 1 87 ? -4.679 17.086 -2.644 1.00 68.88 87 ALA A O 1
#

Radius of gyration: 12.32 Å; Cα contacts (8 Å, |Δi|>4): 109; chains: 1; bounding box: 32×28×28 Å

Mean predicted aligned error: 3.28 Å

Sequence (87 aa):
MNVWETAILKSINSLGGEAGLQQIYERLAAYIQLTEEDLTETKWGGRPAYQHQVRSHVTNLRQAGALIRISRGRYSLTEKGLRRIAA

Foldseek 3Di:
DDQLLLLQLVQCVVVVFKDFLVSSVVRSCVRDPQDPQQQDQDPPDRHGNVSVVNVVSVVVCVVVVQWDAPDVRMIGGDPNVVVVNVD